Protein AF-A0A258BP98-F1 (afdb_monomer_lite)

Structure (mmCIF, N/CA/C/O backbone):
data_AF-A0A258BP98-F1
#
_entry.id   AF-A0A258BP98-F1
#
loop_
_atom_site.group_PDB
_atom_site.id
_atom_site.type_symbol
_atom_site.label_atom_id
_atom_site.label_alt_id
_atom_site.label_comp_id
_atom_site.label_asym_id
_atom_site.label_entity_id
_atom_site.label_seq_id
_atom_site.pdbx_PDB_ins_code
_atom_site.Cartn_x
_atom_site.Cartn_y
_atom_site.Cartn_z
_atom_site.occupancy
_atom_site.B_iso_or_equiv
_atom_site.auth_seq_id
_atom_site.auth_comp_id
_atom_site.auth_asym_id
_atom_site.auth_atom_id
_atom_site.pdbx_PDB_model_num
ATOM 1 N N . MET A 1 1 ? 0.731 -4.600 24.933 1.00 45.44 1 MET A N 1
ATOM 2 C CA . MET A 1 1 ? -0.392 -4.941 24.023 1.00 45.44 1 MET A CA 1
ATOM 3 C C . MET A 1 1 ? -1.046 -3.741 23.303 1.00 45.44 1 MET A C 1
ATOM 5 O O . MET A 1 1 ? -1.432 -3.924 22.164 1.00 45.44 1 MET A O 1
ATOM 9 N N . ARG A 1 2 ? -1.089 -2.500 23.834 1.00 56.34 2 ARG A N 1
ATOM 10 C CA . ARG A 1 2 ? -1.781 -1.338 23.194 1.00 56.34 2 ARG A CA 1
ATOM 11 C C . ARG A 1 2 ? -1.181 -0.761 21.889 1.00 56.34 2 ARG A C 1
ATOM 13 O O . ARG A 1 2 ? -1.833 0.020 21.206 1.00 56.34 2 ARG A O 1
ATOM 20 N N . LEU A 1 3 ? 0.067 -1.093 21.548 1.00 56.81 3 LEU A N 1
ATOM 21 C CA . LEU A 1 3 ? 0.760 -0.549 20.366 1.00 56.81 3 LEU A CA 1
ATOM 22 C C . LEU A 1 3 ? 0.477 -1.327 19.075 1.00 56.81 3 LEU A C 1
ATOM 24 O O . LEU A 1 3 ? 0.683 -0.779 17.996 1.00 56.81 3 LEU A O 1
ATOM 28 N N . HIS A 1 4 ? 0.013 -2.577 19.166 1.00 63.38 4 HIS A N 1
ATOM 29 C CA . HIS A 1 4 ? -0.198 -3.420 17.988 1.00 63.38 4 HIS A CA 1
ATOM 30 C C . HIS A 1 4 ? -1.330 -2.878 17.100 1.00 63.38 4 HIS A C 1
ATOM 32 O O . HIS A 1 4 ? -1.148 -2.764 15.891 1.00 63.38 4 HIS A O 1
ATOM 38 N N . ASP A 1 5 ? -2.415 -2.388 17.706 1.00 68.81 5 ASP A N 1
ATOM 39 C CA . ASP A 1 5 ? -3.561 -1.824 16.977 1.00 68.81 5 ASP A CA 1
ATOM 40 C C . ASP A 1 5 ? -3.217 -0.514 16.251 1.00 68.81 5 ASP A C 1
ATOM 42 O O . ASP A 1 5 ? -3.736 -0.221 15.175 1.00 68.81 5 ASP A O 1
ATOM 46 N N . ARG A 1 6 ? -2.270 0.269 16.790 1.00 74.88 6 ARG A N 1
ATOM 47 C CA . ARG A 1 6 ? -1.832 1.534 16.174 1.00 74.88 6 ARG A CA 1
ATOM 48 C C . ARG A 1 6 ? -0.921 1.321 14.966 1.00 74.88 6 ARG A C 1
ATOM 50 O O . ARG A 1 6 ? -0.869 2.181 14.088 1.00 74.88 6 ARG A O 1
ATOM 57 N N . ARG A 1 7 ? -0.233 0.174 14.882 1.00 81.50 7 ARG A N 1
ATOM 58 C CA . ARG A 1 7 ? 0.619 -0.163 13.727 1.00 81.50 7 ARG A CA 1
ATOM 59 C C . ARG A 1 7 ? -0.194 -0.251 12.440 1.00 81.50 7 ARG A C 1
ATOM 61 O O . ARG A 1 7 ? 0.310 0.147 11.397 1.00 81.50 7 ARG A O 1
ATOM 68 N N . ALA A 1 8 ? -1.449 -0.698 12.517 1.00 82.62 8 ALA A N 1
ATOM 69 C CA . ALA A 1 8 ? -2.337 -0.764 11.359 1.00 82.62 8 ALA A CA 1
ATOM 70 C C . ALA A 1 8 ? -2.635 0.628 10.769 1.00 82.62 8 ALA A C 1
ATOM 72 O O . ALA A 1 8 ? -2.634 0.789 9.550 1.00 82.62 8 ALA A O 1
ATOM 73 N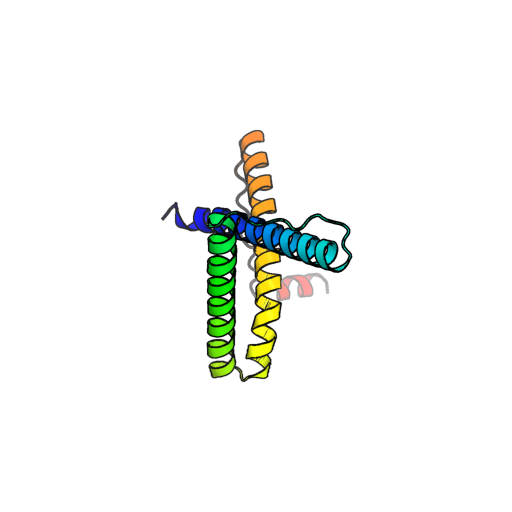 N . LEU A 1 9 ? -2.817 1.647 11.619 1.00 86.06 9 LEU A N 1
ATOM 74 C CA . LEU A 1 9 ? -3.036 3.030 11.176 1.00 86.06 9 LEU A CA 1
ATOM 75 C C . LEU A 1 9 ? -1.792 3.615 10.498 1.00 86.06 9 LEU A C 1
ATOM 77 O O . LEU A 1 9 ? -1.896 4.183 9.413 1.00 86.06 9 LEU A O 1
ATOM 81 N N . LEU A 1 10 ? -0.614 3.436 11.108 1.00 87.81 10 LEU A N 1
ATOM 82 C CA . LEU A 1 10 ? 0.654 3.895 10.530 1.00 87.81 10 LEU A CA 1
ATOM 83 C C . LEU A 1 10 ? 0.951 3.191 9.202 1.00 87.81 10 LEU A C 1
ATOM 85 O O . LEU A 1 10 ? 1.303 3.847 8.225 1.00 87.81 10 LEU A O 1
ATOM 89 N N . ALA A 1 11 ? 0.740 1.875 9.136 1.00 88.38 11 ALA A N 1
ATOM 90 C CA . ALA A 1 11 ? 0.895 1.113 7.903 1.00 88.3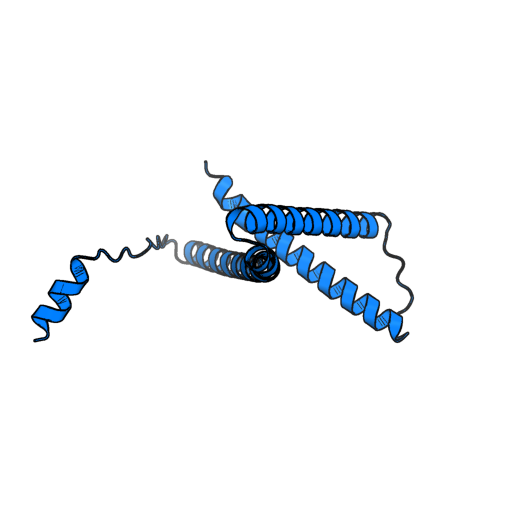8 11 ALA A CA 1
ATOM 91 C C . ALA A 1 11 ? -0.031 1.639 6.798 1.00 88.38 11 ALA A C 1
ATOM 93 O O . ALA A 1 11 ? 0.412 1.817 5.667 1.00 88.38 11 ALA A O 1
ATOM 94 N N . ALA A 1 12 ? -1.290 1.952 7.117 1.00 90.50 12 ALA A N 1
ATOM 95 C CA . ALA A 1 12 ? -2.228 2.510 6.149 1.00 90.50 12 ALA A CA 1
ATOM 96 C C . ALA A 1 12 ? -1.780 3.880 5.603 1.00 90.50 12 ALA A C 1
ATOM 98 O O . ALA A 1 12 ? -1.957 4.139 4.413 1.00 90.50 12 ALA A O 1
ATOM 99 N N . LEU A 1 13 ? -1.182 4.740 6.440 1.00 90.56 13 LEU A N 1
ATOM 100 C CA . LEU A 1 13 ? -0.637 6.037 6.011 1.00 90.56 13 LEU A CA 1
ATOM 101 C C . LEU A 1 13 ? 0.565 5.860 5.081 1.00 90.56 13 LEU A C 1
ATOM 103 O O . LEU A 1 13 ? 0.631 6.505 4.038 1.00 90.56 13 LEU A O 1
ATOM 107 N N . VAL A 1 14 ? 1.479 4.950 5.426 1.00 89.62 14 VAL A N 1
ATOM 108 C CA . VAL A 1 14 ? 2.641 4.621 4.587 1.00 89.62 14 VAL A CA 1
ATOM 109 C C . VAL A 1 14 ? 2.194 4.050 3.240 1.00 89.62 14 VAL A C 1
ATOM 111 O O . VAL A 1 14 ? 2.698 4.467 2.202 1.00 89.62 14 VAL A O 1
ATOM 114 N N . ILE A 1 15 ? 1.209 3.145 3.235 1.00 89.50 15 ILE A N 1
ATOM 115 C CA . ILE A 1 15 ? 0.639 2.580 2.004 1.00 89.50 15 ILE A CA 1
ATOM 116 C C . ILE A 1 15 ? 0.008 3.684 1.146 1.00 89.50 15 ILE A C 1
ATOM 118 O O . ILE A 1 15 ? 0.246 3.722 -0.059 1.00 89.50 15 ILE A O 1
ATOM 122 N N . LEU A 1 16 ? -0.765 4.596 1.747 1.00 91.56 16 LEU A N 1
ATOM 123 C CA . LEU A 1 16 ? -1.361 5.725 1.030 1.00 91.56 16 LEU A CA 1
ATOM 124 C C . LEU A 1 16 ? -0.284 6.620 0.399 1.00 91.56 16 LEU A C 1
ATOM 126 O O . LEU A 1 16 ? -0.366 6.914 -0.791 1.00 91.56 16 LEU A O 1
ATOM 130 N N . ALA A 1 17 ? 0.739 7.001 1.168 1.00 89.81 17 ALA A N 1
ATOM 131 C CA . ALA A 1 17 ? 1.851 7.810 0.674 1.00 89.81 17 ALA A CA 1
ATOM 132 C C . ALA A 1 17 ? 2.599 7.115 -0.475 1.00 89.81 17 ALA A C 1
ATOM 134 O O . ALA A 1 17 ? 2.890 7.750 -1.486 1.00 89.81 17 ALA A O 1
ATOM 135 N N . ALA A 1 18 ? 2.840 5.804 -0.364 1.00 86.75 18 ALA A N 1
ATOM 136 C CA . ALA A 1 18 ? 3.472 5.015 -1.417 1.00 86.75 18 ALA A CA 1
ATOM 137 C C . ALA A 1 18 ? 2.632 4.979 -2.706 1.00 86.75 18 ALA A C 1
ATOM 139 O O . ALA A 1 18 ? 3.188 5.121 -3.793 1.00 86.75 18 ALA A O 1
ATOM 140 N N . TYR A 1 19 ? 1.302 4.844 -2.611 1.00 89.38 19 TYR A N 1
ATOM 141 C CA . TYR A 1 19 ? 0.429 4.919 -3.790 1.00 89.38 19 TYR A CA 1
ATOM 142 C C . TYR A 1 19 ? 0.400 6.316 -4.409 1.00 89.38 19 TYR A C 1
ATOM 144 O O . TYR A 1 19 ? 0.460 6.422 -5.631 1.00 89.38 19 TYR A O 1
ATOM 152 N N . CYS A 1 20 ? 0.356 7.380 -3.605 1.00 90.69 20 CYS A N 1
ATOM 153 C CA . CYS A 1 20 ? 0.445 8.746 -4.123 1.00 90.69 20 CYS A CA 1
ATOM 154 C C . CYS A 1 20 ? 1.780 8.989 -4.839 1.00 90.69 20 CYS A C 1
ATOM 156 O O . CYS A 1 20 ? 1.787 9.545 -5.935 1.00 90.69 20 CYS A O 1
ATOM 158 N N . ALA A 1 21 ? 2.892 8.529 -4.258 1.00 86.00 21 ALA A N 1
ATOM 159 C CA . ALA A 1 21 ? 4.215 8.624 -4.870 1.00 86.00 21 ALA A CA 1
ATOM 160 C C . ALA A 1 21 ? 4.294 7.832 -6.183 1.00 86.00 21 ALA A C 1
ATOM 162 O O . ALA A 1 21 ? 4.806 8.348 -7.171 1.00 86.00 21 ALA A O 1
ATOM 163 N N . LEU A 1 22 ? 3.738 6.615 -6.220 1.00 84.44 22 LEU A N 1
ATOM 164 C CA . LEU A 1 22 ? 3.675 5.801 -7.435 1.00 84.44 22 LEU A CA 1
ATOM 165 C C . LEU A 1 22 ? 2.870 6.497 -8.540 1.00 84.44 22 LEU A C 1
ATOM 167 O O . LEU A 1 22 ? 3.334 6.579 -9.672 1.00 84.44 22 LEU A O 1
ATOM 171 N N . VAL A 1 23 ? 1.685 7.024 -8.215 1.00 89.62 23 VAL A N 1
ATOM 172 C CA . VAL A 1 23 ? 0.844 7.755 -9.176 1.00 89.62 23 VAL A CA 1
ATOM 173 C C . VAL A 1 23 ? 1.557 9.011 -9.674 1.00 89.62 23 VAL A C 1
ATOM 175 O O . VAL A 1 23 ? 1.608 9.234 -10.880 1.00 89.62 23 VAL A O 1
ATOM 178 N N . GLY A 1 24 ? 2.158 9.797 -8.777 1.00 89.12 24 GLY A N 1
ATOM 179 C CA . GLY A 1 24 ? 2.939 10.978 -9.148 1.00 89.12 24 GLY A CA 1
ATOM 180 C C . GLY A 1 24 ? 4.118 10.639 -10.062 1.00 89.12 24 GLY A C 1
ATOM 181 O O . GLY A 1 24 ? 4.304 11.293 -11.083 1.00 89.12 24 GLY A O 1
ATOM 182 N N . ALA A 1 25 ? 4.862 9.574 -9.752 1.00 84.25 25 ALA A N 1
ATOM 183 C CA . ALA A 1 25 ? 5.967 9.099 -10.581 1.00 84.25 25 ALA A CA 1
ATOM 184 C C . ALA A 1 25 ? 5.500 8.670 -11.981 1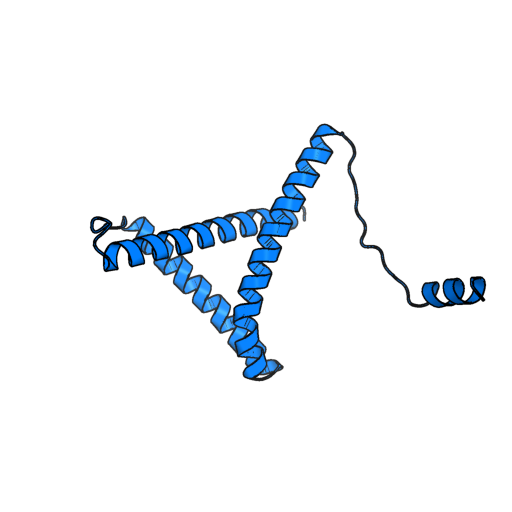.00 84.25 25 ALA A C 1
ATOM 186 O O . ALA A 1 25 ? 6.137 9.023 -12.969 1.00 84.25 25 ALA A O 1
ATOM 187 N N . VAL A 1 26 ? 4.368 7.964 -12.085 1.00 86.69 26 VAL A N 1
ATOM 188 C CA . VAL A 1 26 ? 3.780 7.577 -13.380 1.00 86.69 26 VAL A CA 1
ATOM 189 C C . VAL A 1 26 ? 3.323 8.803 -14.175 1.00 86.69 26 VAL A C 1
ATOM 191 O O . VAL A 1 26 ? 3.576 8.869 -15.374 1.00 86.69 26 VAL A O 1
ATOM 194 N N . ILE A 1 27 ? 2.698 9.792 -13.529 1.00 89.88 27 ILE A N 1
ATOM 195 C CA . ILE A 1 27 ? 2.287 11.043 -14.188 1.00 89.88 27 ILE A CA 1
ATOM 196 C C . ILE A 1 27 ? 3.506 11.794 -14.730 1.00 89.88 27 ILE A C 1
ATOM 198 O O . ILE A 1 27 ? 3.493 12.209 -15.886 1.00 89.88 27 ILE A O 1
ATOM 202 N N . LEU A 1 28 ? 4.564 11.939 -13.926 1.00 86.12 28 LEU A N 1
ATOM 203 C CA . LEU A 1 28 ? 5.806 12.595 -14.345 1.00 86.12 28 LEU A CA 1
ATOM 204 C C . LEU A 1 28 ? 6.491 11.841 -15.490 1.00 86.12 28 LEU A C 1
ATOM 206 O O . LEU A 1 28 ? 6.948 12.471 -16.440 1.00 86.12 28 LEU A O 1
ATOM 210 N N . LEU A 1 29 ? 6.508 10.506 -15.440 1.00 85.00 29 LEU A N 1
ATOM 211 C CA . LEU A 1 29 ? 7.034 9.666 -16.517 1.00 85.00 29 LEU A CA 1
ATOM 212 C C . LEU A 1 29 ? 6.276 9.908 -17.829 1.00 85.00 29 LEU A C 1
ATOM 214 O O . LEU A 1 29 ? 6.895 10.151 -18.860 1.00 85.00 29 LEU A O 1
ATOM 218 N N . ILE A 1 30 ? 4.941 9.878 -17.787 1.00 88.88 30 ILE A N 1
ATOM 219 C CA . ILE A 1 30 ? 4.091 10.123 -18.958 1.00 88.88 30 ILE A CA 1
ATOM 220 C C . ILE A 1 30 ? 4.306 11.549 -19.483 1.00 88.88 30 ILE A C 1
ATOM 222 O O . ILE A 1 30 ? 4.524 11.734 -20.677 1.00 88.88 30 ILE A O 1
ATOM 226 N N . ALA A 1 31 ? 4.304 12.555 -18.606 1.00 88.62 31 ALA A N 1
ATOM 227 C CA . ALA A 1 31 ? 4.539 13.945 -18.992 1.00 88.62 31 ALA A CA 1
ATOM 228 C C . ALA A 1 31 ? 5.923 14.151 -19.634 1.00 88.62 31 ALA A C 1
ATOM 230 O O . ALA A 1 31 ? 6.040 14.937 -20.574 1.00 88.62 31 ALA A O 1
ATOM 231 N N . GLY A 1 32 ? 6.943 13.422 -19.168 1.00 85.44 32 GLY A N 1
ATOM 232 C CA . GLY A 1 32 ? 8.280 13.406 -19.762 1.00 85.44 32 GLY A CA 1
ATOM 233 C C . GLY A 1 32 ? 8.311 12.762 -21.151 1.00 85.44 32 GLY A C 1
ATOM 234 O O . GLY A 1 32 ? 8.919 13.321 -22.059 1.00 85.44 32 GLY A O 1
ATOM 235 N N . ILE A 1 33 ? 7.596 11.647 -21.355 1.00 86.94 33 ILE A N 1
ATOM 236 C CA . ILE A 1 33 ? 7.462 11.000 -22.677 1.00 86.94 33 ILE A CA 1
ATOM 237 C C . ILE A 1 33 ? 6.842 11.962 -23.703 1.00 86.94 33 ILE A C 1
ATOM 239 O O . ILE A 1 33 ? 7.258 11.982 -24.858 1.00 86.94 33 ILE A O 1
ATOM 243 N N . PHE A 1 34 ? 5.875 12.780 -23.280 1.00 90.56 34 PHE A N 1
ATOM 244 C CA . PHE A 1 34 ? 5.221 13.773 -24.138 1.00 90.56 34 PHE A CA 1
ATOM 245 C C . PHE A 1 34 ? 5.945 15.131 -24.202 1.00 90.56 34 PHE A C 1
ATOM 247 O O . PHE A 1 34 ? 5.455 16.040 -24.867 1.00 90.56 34 PHE A O 1
ATOM 254 N N . GLY A 1 35 ? 7.082 15.299 -23.516 1.00 85.38 35 GLY A N 1
ATOM 255 C CA . GLY A 1 35 ? 7.836 16.560 -23.494 1.00 85.38 35 GLY A CA 1
ATOM 256 C C . GLY A 1 35 ? 7.103 17.737 -22.833 1.00 85.38 35 GLY A C 1
ATOM 257 O O . GLY A 1 35 ? 7.481 18.886 -23.037 1.00 85.38 35 GLY A O 1
ATOM 258 N N . ILE A 1 36 ? 6.048 17.467 -22.057 1.00 84.56 36 ILE A N 1
ATOM 259 C CA . ILE A 1 36 ? 5.217 18.483 -21.386 1.00 84.56 36 ILE A CA 1
ATOM 260 C C . ILE A 1 36 ? 5.914 19.008 -20.124 1.00 84.56 36 ILE A C 1
ATOM 262 O O . ILE A 1 36 ? 5.730 20.161 -19.739 1.00 84.56 36 ILE A O 1
ATOM 266 N N . ALA A 1 37 ? 6.705 18.159 -19.467 1.00 74.75 37 ALA A N 1
ATOM 267 C CA . ALA A 1 37 ? 7.422 18.494 -18.245 1.00 74.75 37 ALA A CA 1
ATOM 268 C C . ALA A 1 37 ? 8.939 18.537 -18.497 1.00 74.75 37 ALA A C 1
ATOM 270 O O . ALA A 1 37 ? 9.453 17.673 -19.214 1.00 74.75 37 ALA A O 1
ATOM 271 N N . PRO A 1 38 ? 9.672 19.498 -17.896 1.00 69.69 38 PRO A N 1
ATOM 272 C CA . PRO A 1 38 ? 11.129 19.491 -17.940 1.00 69.69 38 PRO A CA 1
ATOM 273 C C . PRO A 1 38 ? 11.670 18.203 -17.298 1.00 69.69 38 PRO A C 1
ATOM 275 O O . PRO A 1 38 ? 11.030 17.673 -16.382 1.00 69.69 38 PRO A O 1
ATOM 278 N N . PRO A 1 39 ? 12.834 17.696 -17.749 1.00 67.19 39 PRO A N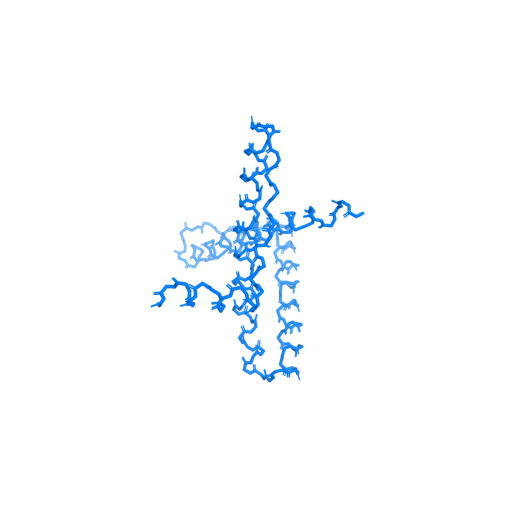 1
ATOM 279 C CA . PRO A 1 39 ? 13.471 16.543 -17.130 1.00 67.19 39 PRO A CA 1
ATOM 280 C C . PRO A 1 39 ? 13.694 16.856 -15.652 1.00 67.19 39 PRO A C 1
ATOM 282 O O . PRO A 1 39 ? 14.457 17.749 -15.286 1.00 67.19 39 PRO A O 1
ATOM 285 N N . HIS A 1 40 ? 12.944 16.165 -14.801 1.00 69.19 40 HIS A N 1
ATOM 286 C CA . HIS A 1 40 ? 13.054 16.337 -13.371 1.00 69.19 40 HIS A CA 1
ATOM 287 C C . HIS A 1 40 ? 14.103 15.349 -12.886 1.00 69.19 40 HIS A C 1
ATOM 289 O O . HIS A 1 40 ? 13.838 14.151 -12.883 1.00 69.19 40 HIS A O 1
ATOM 295 N N . ASP A 1 41 ? 15.274 15.839 -12.483 1.00 75.62 41 ASP A N 1
ATOM 296 C CA . ASP A 1 41 ? 16.259 15.007 -11.796 1.00 75.62 41 ASP A CA 1
ATOM 297 C C . ASP A 1 41 ? 15.788 14.787 -10.352 1.00 75.62 41 ASP A C 1
ATOM 299 O O . ASP A 1 41 ? 15.787 15.732 -9.551 1.00 75.62 41 ASP A O 1
ATOM 303 N N . PRO A 1 42 ? 15.321 13.580 -9.985 1.00 75.56 42 PRO A N 1
ATOM 304 C CA . PRO A 1 42 ? 14.936 13.315 -8.612 1.00 75.56 42 PRO A CA 1
ATOM 305 C C . PRO A 1 42 ? 16.179 13.362 -7.723 1.00 75.56 42 PRO A C 1
ATOM 307 O O . PRO A 1 42 ? 17.254 12.880 -8.083 1.00 75.56 42 PRO A O 1
ATOM 310 N N . SER A 1 43 ? 16.020 13.912 -6.517 1.00 85.75 43 SER A N 1
ATOM 311 C CA . SER A 1 43 ? 17.106 13.917 -5.541 1.00 85.75 43 SER A CA 1
ATOM 312 C C . SER A 1 43 ? 17.592 12.482 -5.268 1.00 85.75 43 SER A C 1
ATOM 314 O O . SER A 1 43 ? 16.784 11.544 -5.296 1.00 85.75 43 SER A O 1
ATOM 316 N N . PRO A 1 44 ? 18.882 12.276 -4.941 1.00 88.88 44 PRO A N 1
ATOM 317 C CA . PRO A 1 44 ? 19.420 10.940 -4.668 1.00 88.88 44 PRO A CA 1
ATOM 318 C C . PRO A 1 44 ? 18.629 10.179 -3.595 1.00 88.88 44 PRO A C 1
ATOM 320 O O . PRO A 1 44 ? 18.400 8.978 -3.715 1.00 88.88 44 PRO A O 1
ATOM 323 N N . LEU A 1 45 ? 18.141 10.894 -2.574 1.00 88.62 45 LEU A N 1
ATOM 324 C CA . LEU A 1 45 ? 17.289 10.335 -1.523 1.00 88.62 45 LEU A CA 1
ATOM 325 C C . LEU A 1 45 ? 15.924 9.885 -2.049 1.00 88.62 45 LEU A C 1
ATOM 327 O O . LEU A 1 45 ? 15.437 8.831 -1.642 1.00 88.62 45 LEU A O 1
ATOM 331 N N . MET A 1 46 ? 15.304 10.651 -2.951 1.00 83.75 46 MET A N 1
ATOM 332 C CA . MET A 1 46 ? 14.024 10.268 -3.548 1.00 83.75 46 MET A CA 1
ATOM 333 C C . MET A 1 46 ? 14.182 9.039 -4.447 1.00 83.75 46 MET A C 1
ATOM 335 O O . MET A 1 46 ? 13.383 8.108 -4.347 1.00 83.75 46 MET A O 1
ATOM 339 N N . HIS A 1 47 ? 15.244 8.987 -5.256 1.00 84.81 47 HIS A N 1
ATOM 340 C CA . HIS A 1 47 ? 15.571 7.811 -6.064 1.00 84.81 47 HIS A CA 1
ATOM 341 C C . HIS A 1 47 ? 15.827 6.569 -5.201 1.00 84.81 47 HIS A C 1
ATOM 343 O O . HIS A 1 47 ? 15.276 5.498 -5.471 1.00 84.81 47 HIS A O 1
ATOM 349 N N . LEU A 1 48 ? 16.601 6.707 -4.122 1.00 90.12 48 LEU A N 1
ATOM 350 C CA . LEU A 1 48 ? 16.833 5.620 -3.171 1.00 90.12 48 LEU A CA 1
ATOM 351 C C . LEU A 1 48 ? 15.522 5.166 -2.508 1.00 90.12 48 LEU A C 1
ATOM 353 O O . LEU A 1 48 ? 15.238 3.974 -2.435 1.00 90.12 48 LEU A O 1
ATOM 357 N N . GLY A 1 49 ? 14.686 6.108 -2.066 1.00 86.69 49 GLY A N 1
ATOM 358 C CA . GLY A 1 49 ? 13.400 5.808 -1.438 1.00 86.69 49 GLY A CA 1
ATOM 359 C C . GLY A 1 49 ? 12.448 5.052 -2.367 1.00 86.69 49 GLY A C 1
ATOM 360 O O . GLY A 1 49 ? 11.860 4.047 -1.961 1.00 86.69 49 GLY A O 1
ATOM 361 N N . LEU A 1 50 ? 12.330 5.490 -3.624 1.00 83.88 50 LEU A N 1
ATOM 362 C CA . LEU A 1 50 ? 11.514 4.834 -4.650 1.00 83.88 50 LEU A CA 1
ATOM 363 C C . LEU A 1 50 ? 12.037 3.434 -4.990 1.00 83.88 50 LEU A C 1
ATOM 365 O O . LEU A 1 50 ? 11.246 2.492 -5.046 1.00 83.88 50 LEU A O 1
ATOM 369 N N . THR A 1 51 ? 13.351 3.276 -5.170 1.00 87.62 51 THR A N 1
ATOM 370 C CA . THR A 1 51 ? 13.958 1.977 -5.511 1.00 87.62 51 THR A CA 1
ATOM 371 C C . THR A 1 51 ? 13.821 0.973 -4.370 1.00 87.62 51 THR A C 1
ATOM 373 O O . THR A 1 51 ? 13.344 -0.139 -4.600 1.00 87.62 51 THR A O 1
ATOM 376 N N . VAL A 1 52 ? 14.130 1.365 -3.130 1.00 90.88 52 VAL A N 1
ATOM 377 C CA . VAL A 1 52 ? 13.960 0.507 -1.946 1.00 90.88 52 VAL A CA 1
ATOM 378 C C . VAL A 1 52 ? 12.488 0.143 -1.739 1.00 90.88 52 VAL A C 1
ATOM 380 O O . VAL A 1 52 ? 12.167 -1.026 -1.522 1.00 90.88 52 VAL A O 1
ATOM 383 N N . THR A 1 53 ? 11.572 1.110 -1.857 1.00 87.25 53 THR A N 1
ATOM 384 C CA . THR A 1 53 ? 10.126 0.856 -1.713 1.00 87.25 53 THR A CA 1
ATOM 385 C C . THR A 1 53 ? 9.613 -0.088 -2.799 1.00 87.25 53 THR A C 1
ATOM 387 O O . THR A 1 53 ? 8.880 -1.034 -2.498 1.00 87.25 53 THR A O 1
ATOM 390 N N . GLY A 1 54 ? 10.022 0.126 -4.053 1.00 86.31 54 GLY A N 1
ATOM 391 C CA . GLY A 1 54 ? 9.677 -0.741 -5.179 1.00 86.31 54 GLY A CA 1
ATOM 392 C C . GLY A 1 54 ? 10.208 -2.162 -4.995 1.00 86.31 54 GLY A C 1
ATOM 393 O O . GLY A 1 54 ? 9.461 -3.126 -5.173 1.00 86.31 54 GLY A O 1
ATOM 394 N N . TRP A 1 55 ? 11.458 -2.299 -4.549 1.00 93.06 55 TRP A N 1
ATOM 395 C CA . TRP A 1 55 ? 12.073 -3.595 -4.270 1.00 93.06 55 TRP A CA 1
ATOM 396 C C . TRP A 1 55 ? 11.353 -4.346 -3.144 1.00 93.06 55 TRP A C 1
ATOM 398 O O . TRP A 1 55 ? 10.982 -5.506 -3.318 1.00 93.06 55 TRP A O 1
ATOM 408 N N . LEU A 1 56 ? 11.062 -3.679 -2.021 1.00 90.44 56 LEU A N 1
ATOM 409 C CA . LEU A 1 56 ? 10.316 -4.273 -0.904 1.00 90.44 56 LE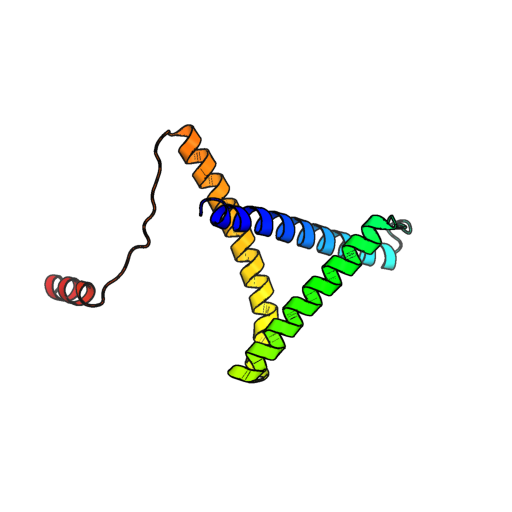U A CA 1
ATOM 410 C C . LEU A 1 56 ? 8.894 -4.692 -1.311 1.00 90.44 56 LEU A C 1
ATOM 412 O O . LEU A 1 56 ? 8.410 -5.747 -0.885 1.00 90.44 56 LEU A O 1
ATOM 416 N N . MET A 1 57 ? 8.223 -3.896 -2.150 1.00 87.44 57 MET A N 1
ATOM 417 C CA . MET A 1 57 ? 6.913 -4.248 -2.706 1.00 87.44 57 MET A CA 1
ATOM 418 C C . MET A 1 57 ? 7.010 -5.494 -3.598 1.00 87.44 57 MET A C 1
ATOM 420 O O . MET A 1 57 ? 6.207 -6.419 -3.444 1.00 87.44 57 MET A O 1
ATOM 424 N N . GLY A 1 58 ? 8.009 -5.548 -4.484 1.00 91.62 58 GLY A N 1
ATOM 425 C CA . GLY A 1 58 ? 8.279 -6.701 -5.344 1.00 91.62 58 GLY A CA 1
ATOM 426 C C . GLY A 1 58 ? 8.561 -7.969 -4.538 1.00 91.62 58 GLY A C 1
ATOM 427 O O . GLY A 1 58 ? 7.911 -8.991 -4.755 1.00 91.62 58 GLY A O 1
ATOM 428 N N . TRP A 1 59 ? 9.438 -7.880 -3.535 1.00 94.50 59 TRP A N 1
ATOM 429 C CA . TRP A 1 59 ? 9.743 -8.975 -2.610 1.00 94.50 59 TRP A CA 1
ATOM 430 C C . TRP A 1 59 ? 8.489 -9.513 -1.911 1.00 94.50 59 TRP A C 1
ATOM 432 O O . TRP A 1 59 ? 8.275 -10.727 -1.833 1.00 94.50 59 TRP A O 1
ATOM 442 N N . ARG A 1 60 ? 7.614 -8.618 -1.436 1.00 90.62 60 ARG A N 1
ATOM 443 C CA . ARG A 1 60 ? 6.355 -8.984 -0.774 1.00 90.62 60 ARG A CA 1
ATOM 444 C C . ARG A 1 60 ? 5.386 -9.688 -1.726 1.00 90.62 60 ARG A C 1
ATOM 446 O O . ARG A 1 60 ? 4.774 -10.685 -1.330 1.00 90.62 60 ARG A O 1
ATOM 453 N N . LEU A 1 61 ? 5.228 -9.178 -2.948 1.00 92.44 61 LEU A N 1
ATOM 454 C CA . LEU A 1 61 ? 4.369 -9.788 -3.967 1.00 92.44 61 LEU A CA 1
ATOM 455 C C . LEU A 1 61 ? 4.891 -11.166 -4.375 1.00 92.44 61 LEU A C 1
ATOM 457 O O . LEU A 1 61 ? 4.111 -12.116 -4.408 1.00 92.44 61 LEU A O 1
ATOM 461 N N . LEU A 1 62 ? 6.200 -11.287 -4.600 1.00 94.56 62 LEU A N 1
ATOM 462 C CA . LEU A 1 62 ? 6.849 -12.542 -4.966 1.00 94.56 62 LEU A CA 1
ATOM 463 C C . LEU A 1 62 ? 6.721 -13.583 -3.854 1.00 94.56 62 LEU A C 1
ATOM 465 O O . LEU A 1 62 ? 6.284 -14.700 -4.112 1.00 94.56 62 LEU A O 1
ATOM 469 N N . SER A 1 63 ? 7.016 -13.201 -2.609 1.00 94.19 63 SER A N 1
ATOM 470 C CA . SER A 1 63 ? 6.864 -14.083 -1.449 1.00 94.19 63 SER A CA 1
ATOM 471 C C . SER A 1 63 ? 5.431 -14.606 -1.359 1.00 94.19 63 SER A C 1
ATOM 473 O O . SER A 1 63 ? 5.202 -15.811 -1.280 1.00 94.19 63 SER A O 1
ATOM 475 N N . ARG A 1 64 ? 4.439 -13.711 -1.437 1.00 92.06 64 ARG A N 1
ATOM 476 C CA . ARG A 1 64 ? 3.025 -14.096 -1.391 1.00 92.06 64 ARG A CA 1
ATOM 477 C C . ARG A 1 64 ? 2.641 -15.013 -2.551 1.00 92.06 64 ARG A C 1
ATOM 479 O O . ARG A 1 64 ? 1.965 -16.013 -2.311 1.00 92.06 64 ARG A O 1
ATOM 486 N N . ALA A 1 65 ? 3.052 -14.690 -3.774 1.00 92.50 65 ALA A N 1
ATOM 487 C CA . ALA A 1 65 ? 2.743 -15.490 -4.951 1.00 92.50 65 ALA A CA 1
ATOM 488 C C . ALA A 1 65 ? 3.401 -16.875 -4.881 1.00 92.50 65 ALA A C 1
ATOM 490 O O . ALA A 1 65 ? 2.735 -17.858 -5.192 1.00 92.50 65 ALA A O 1
ATOM 491 N N . CYS A 1 66 ? 4.647 -16.970 -4.411 1.00 94.44 66 CYS A N 1
ATOM 492 C CA . CYS A 1 66 ? 5.380 -18.225 -4.241 1.00 94.44 66 CYS A CA 1
ATOM 493 C C . CYS A 1 66 ? 4.672 -19.149 -3.241 1.00 94.44 66 CYS A C 1
ATOM 495 O O . CYS A 1 66 ? 4.255 -20.249 -3.599 1.00 94.44 66 CYS A O 1
ATOM 497 N N . TRP A 1 67 ? 4.409 -18.659 -2.026 1.00 94.62 67 TRP A N 1
ATOM 498 C CA . TRP A 1 67 ? 3.735 -19.450 -0.993 1.00 94.62 67 TRP A CA 1
ATOM 499 C C . TRP A 1 67 ? 2.292 -19.805 -1.368 1.00 94.62 67 TRP A C 1
ATOM 501 O O . TRP A 1 67 ? 1.853 -20.931 -1.152 1.00 94.62 67 TRP A O 1
ATOM 511 N N . THR A 1 68 ? 1.551 -18.879 -1.987 1.00 93.31 68 THR A N 1
ATOM 512 C CA . THR A 1 68 ? 0.181 -19.167 -2.445 1.00 93.31 68 THR A CA 1
ATOM 513 C C . THR A 1 68 ? 0.184 -20.189 -3.582 1.00 93.31 68 THR A C 1
ATOM 515 O O . THR A 1 68 ? -0.673 -21.069 -3.600 1.00 93.31 68 THR A O 1
ATOM 518 N N . SER A 1 69 ? 1.152 -20.115 -4.502 1.00 94.12 69 SER A N 1
ATOM 519 C CA . SER A 1 69 ? 1.299 -21.097 -5.584 1.00 94.12 69 SER A CA 1
ATOM 520 C C . SER A 1 69 ? 1.654 -22.478 -5.055 1.00 94.12 69 SER A C 1
ATOM 522 O O . SER A 1 69 ? 1.130 -23.464 -5.561 1.00 94.12 69 SER A O 1
ATOM 524 N N . HIS A 1 70 ? 2.506 -22.545 -4.031 1.00 94.00 70 HIS A N 1
ATOM 525 C CA . HIS A 1 70 ? 2.912 -23.801 -3.412 1.00 94.00 70 HIS A CA 1
ATOM 526 C C . HIS A 1 70 ? 1.732 -24.533 -2.755 1.00 94.00 70 HIS A C 1
ATOM 528 O O . HIS A 1 70 ? 1.663 -25.755 -2.803 1.00 94.00 70 HIS A O 1
ATOM 534 N N . VAL A 1 71 ? 0.790 -23.798 -2.154 1.00 95.25 71 VAL A N 1
ATOM 535 C CA . VAL A 1 71 ? -0.355 -24.396 -1.443 1.00 95.25 71 VAL A CA 1
ATOM 536 C C . VAL A 1 71 ? -1.574 -24.604 -2.350 1.00 95.25 71 VAL A C 1
ATOM 538 O O . VAL A 1 71 ? -2.249 -25.622 -2.245 1.00 95.25 71 VAL A O 1
ATOM 541 N N . TYR A 1 72 ? -1.873 -23.651 -3.237 1.00 91.94 72 TYR A N 1
ATOM 542 C CA . TYR A 1 72 ? -3.138 -23.602 -3.987 1.00 91.94 72 TYR A CA 1
ATOM 543 C C . TYR A 1 72 ? -2.964 -23.660 -5.516 1.00 91.94 72 TYR A C 1
ATOM 545 O O . TYR A 1 72 ? -3.937 -23.520 -6.261 1.00 91.94 72 TYR A O 1
ATOM 553 N N . GLY A 1 73 ? -1.733 -23.836 -5.999 1.00 93.38 73 GLY A N 1
ATOM 554 C CA . GLY A 1 73 ? -1.393 -23.865 -7.419 1.00 93.38 73 GLY A CA 1
ATOM 555 C C . GLY A 1 73 ? -1.146 -22.483 -8.038 1.00 93.38 73 GLY A C 1
ATOM 556 O O . GLY A 1 73 ? -1.573 -21.439 -7.535 1.00 93.38 73 GLY A O 1
ATOM 557 N N . TRP A 1 74 ? -0.464 -22.476 -9.186 1.00 92.19 74 TRP A N 1
ATOM 558 C CA . TRP A 1 74 ? 0.031 -21.261 -9.852 1.00 92.19 74 TRP A CA 1
ATOM 559 C C . TRP A 1 74 ? -1.067 -20.236 -10.195 1.00 92.19 74 TRP A C 1
ATOM 561 O O . TRP A 1 74 ? -0.840 -19.031 -10.094 1.00 92.19 74 TRP A O 1
ATOM 571 N N . ARG A 1 75 ? -2.287 -20.692 -10.531 1.00 93.50 75 ARG A N 1
ATOM 572 C CA . ARG A 1 75 ? -3.441 -19.814 -10.825 1.00 93.50 75 ARG A CA 1
ATOM 573 C C . ARG A 1 75 ? -3.810 -18.957 -9.614 1.00 93.50 75 ARG A C 1
ATOM 575 O O . ARG A 1 75 ? -4.051 -17.760 -9.748 1.00 93.50 75 ARG A O 1
ATOM 582 N N . GLN A 1 76 ? -3.822 -19.557 -8.425 1.00 91.50 76 GLN A N 1
ATOM 583 C CA . GLN A 1 76 ? -4.114 -18.845 -7.179 1.00 91.50 76 GLN A CA 1
ATOM 584 C C . GLN A 1 76 ? -2.947 -17.958 -6.744 1.00 91.50 76 GLN A C 1
ATOM 586 O O . GLN A 1 76 ? -3.169 -16.877 -6.191 1.00 91.50 76 GLN A O 1
ATOM 591 N N . GLY A 1 77 ? -1.717 -18.367 -7.064 1.00 90.31 77 GLY A N 1
ATOM 592 C CA . GLY A 1 77 ? -0.531 -17.521 -6.978 1.00 90.31 77 GLY A CA 1
ATOM 593 C C . GLY A 1 77 ? -0.668 -16.224 -7.764 1.00 90.31 77 GLY A C 1
ATOM 594 O O . GLY A 1 77 ? -0.507 -15.146 -7.191 1.00 90.31 77 GLY A O 1
ATOM 595 N N . LEU A 1 78 ? -1.051 -16.309 -9.040 1.00 91.12 78 LEU A N 1
ATOM 596 C CA . LEU A 1 78 ? -1.247 -15.132 -9.887 1.00 91.12 78 LEU A CA 1
ATOM 597 C C . LEU A 1 78 ? -2.382 -14.238 -9.362 1.00 91.12 78 LEU A C 1
ATOM 599 O O . LEU A 1 78 ? -2.209 -13.027 -9.249 1.00 91.12 78 LEU A O 1
ATOM 603 N N . LEU A 1 79 ? -3.505 -14.832 -8.940 1.00 93.00 79 LEU A N 1
ATOM 604 C CA . LEU A 1 79 ? -4.633 -14.105 -8.336 1.00 93.00 79 LEU A CA 1
ATOM 605 C C . LEU A 1 79 ? -4.295 -13.451 -6.982 1.00 93.00 79 LEU A C 1
ATOM 607 O O . LEU A 1 79 ? -5.009 -12.550 -6.534 1.00 93.00 79 LEU A O 1
ATOM 611 N N . SER A 1 80 ? -3.208 -13.854 -6.318 1.00 91.44 80 SER A N 1
ATOM 612 C CA . SER A 1 80 ? -2.772 -13.248 -5.053 1.00 91.44 80 SER A CA 1
ATOM 613 C C . SER A 1 80 ? -2.196 -11.831 -5.224 1.00 91.44 80 SER A C 1
ATOM 615 O O . SER A 1 80 ? -2.255 -11.026 -4.285 1.00 91.44 80 SER A O 1
ATOM 617 N N . ILE A 1 81 ? -1.695 -11.502 -6.421 1.00 89.75 81 ILE A N 1
ATOM 618 C CA . ILE A 1 81 ? -1.143 -10.185 -6.765 1.00 89.75 81 ILE A CA 1
ATOM 619 C C . ILE A 1 81 ? -2.251 -9.117 -6.781 1.00 89.75 81 ILE A C 1
ATOM 621 O O . ILE A 1 81 ? -2.197 -8.219 -5.932 1.00 89.75 81 ILE A O 1
ATOM 625 N N . PRO A 1 82 ? -3.308 -9.211 -7.622 1.00 90.94 82 PRO A N 1
ATOM 626 C CA . PRO A 1 82 ? -4.392 -8.226 -7.620 1.00 90.94 82 PRO A CA 1
ATOM 627 C C . PRO A 1 82 ? -5.131 -8.193 -6.275 1.00 90.94 82 PRO A C 1
ATOM 629 O O . PRO A 1 82 ? -5.518 -7.124 -5.803 1.00 90.94 82 PRO A O 1
ATOM 632 N N . ARG A 1 83 ? -5.238 -9.334 -5.577 1.00 90.62 83 ARG A N 1
ATOM 633 C CA . ARG A 1 83 ? -5.812 -9.395 -4.221 1.00 90.62 83 ARG A CA 1
ATOM 634 C C . ARG A 1 83 ? -5.049 -8.523 -3.217 1.00 90.62 83 ARG A C 1
ATOM 636 O O . ARG A 1 83 ? -5.650 -7.992 -2.286 1.00 90.62 83 ARG A O 1
ATOM 643 N N . THR A 1 84 ? -3.740 -8.350 -3.394 1.00 90.75 84 THR A N 1
ATOM 644 C CA . THR A 1 84 ? -2.926 -7.499 -2.511 1.00 90.75 84 THR A CA 1
ATOM 645 C C . THR A 1 84 ? -3.238 -6.017 -2.707 1.00 90.75 84 THR A C 1
ATOM 647 O O . THR A 1 84 ? -3.321 -5.288 -1.720 1.00 90.75 84 THR A O 1
ATOM 650 N N . PHE A 1 85 ? -3.504 -5.586 -3.942 1.00 89.75 85 PHE A N 1
ATOM 651 C CA . PHE A 1 85 ? -3.969 -4.226 -4.222 1.00 89.75 85 PHE A CA 1
ATOM 652 C C . PHE A 1 85 ? -5.317 -3.947 -3.539 1.00 89.75 85 PHE A C 1
ATOM 654 O O . PHE A 1 85 ? -5.447 -2.972 -2.800 1.00 89.75 85 PHE A O 1
ATOM 661 N N . VAL A 1 86 ? -6.289 -4.854 -3.693 1.00 93.06 86 VAL A N 1
ATOM 662 C CA . VAL A 1 86 ? -7.607 -4.732 -3.042 1.00 93.06 86 VAL A CA 1
ATOM 663 C C . VAL A 1 86 ? -7.472 -4.671 -1.516 1.00 93.06 86 VAL A C 1
ATOM 665 O O . VAL A 1 86 ? -8.084 -3.820 -0.873 1.00 93.06 86 VAL A O 1
ATOM 668 N N . ALA A 1 87 ? -6.619 -5.512 -0.923 1.00 91.50 87 ALA A N 1
ATOM 669 C CA . ALA A 1 87 ? -6.366 -5.492 0.518 1.00 91.50 87 ALA A CA 1
ATOM 670 C C . ALA A 1 87 ? -5.777 -4.153 1.004 1.00 91.50 87 ALA A C 1
ATOM 672 O O . ALA A 1 87 ? -6.143 -3.663 2.076 1.00 91.50 87 ALA A O 1
ATOM 673 N N . ASN A 1 88 ? -4.897 -3.531 0.216 1.00 91.94 88 ASN A N 1
ATOM 674 C CA . ASN A 1 88 ? -4.351 -2.213 0.532 1.00 91.94 88 ASN A CA 1
ATOM 675 C C . ASN A 1 88 ? -5.430 -1.118 0.476 1.00 91.94 88 ASN A C 1
ATOM 677 O O . ASN A 1 88 ? -5.497 -0.284 1.379 1.00 91.94 88 ASN A O 1
ATOM 681 N N . VAL A 1 89 ? -6.318 -1.151 -0.525 1.00 91.81 89 VAL A N 1
ATOM 682 C CA . VAL A 1 89 ? -7.462 -0.223 -0.621 1.00 91.81 89 VAL A CA 1
ATOM 683 C C . VAL A 1 89 ? -8.378 -0.361 0.596 1.00 91.81 89 VAL A C 1
ATOM 685 O O . VAL A 1 89 ? -8.735 0.643 1.217 1.00 91.81 89 VAL A O 1
ATOM 688 N N . ILE A 1 90 ? -8.700 -1.596 0.995 1.00 92.94 90 ILE A N 1
ATOM 689 C CA . ILE A 1 90 ? -9.492 -1.869 2.204 1.00 92.94 90 ILE A CA 1
ATOM 690 C C . ILE A 1 90 ? -8.791 -1.307 3.446 1.00 92.94 90 ILE A C 1
ATOM 692 O O . ILE A 1 90 ? -9.441 -0.697 4.290 1.00 92.94 90 ILE A O 1
ATOM 696 N N . THR A 1 91 ? -7.467 -1.448 3.543 1.00 92.25 91 THR A N 1
ATOM 697 C CA . THR A 1 91 ? -6.671 -0.938 4.672 1.00 92.25 91 THR A CA 1
ATOM 698 C C . THR A 1 91 ? -6.751 0.589 4.777 1.00 92.25 91 THR A C 1
ATOM 700 O O . THR A 1 91 ? -6.987 1.128 5.861 1.00 92.25 91 THR A O 1
ATOM 703 N N . ILE A 1 92 ? -6.640 1.303 3.652 1.00 92.00 92 ILE A N 1
ATOM 704 C CA . ILE A 1 92 ? -6.798 2.766 3.604 1.00 92.00 92 ILE A CA 1
ATOM 705 C C . ILE A 1 92 ? -8.234 3.169 3.980 1.00 92.00 92 ILE A C 1
ATOM 707 O O . ILE A 1 92 ? -8.441 4.096 4.770 1.00 92.00 92 ILE A O 1
ATOM 711 N N . ALA A 1 93 ? -9.242 2.468 3.454 1.00 93.38 93 ALA A N 1
ATOM 712 C CA . ALA A 1 93 ? -10.645 2.734 3.767 1.00 93.38 93 ALA A CA 1
ATOM 713 C C . ALA A 1 93 ? -10.963 2.495 5.255 1.00 93.38 93 ALA A C 1
ATOM 715 O O . ALA A 1 93 ? -11.659 3.307 5.876 1.00 93.38 93 ALA A O 1
ATOM 716 N N . ALA A 1 94 ? -10.409 1.429 5.834 1.00 91.00 94 ALA A N 1
ATOM 717 C CA . ALA A 1 94 ? -10.528 1.098 7.248 1.00 91.00 94 ALA A CA 1
ATOM 718 C C . ALA A 1 94 ? -9.871 2.167 8.130 1.00 91.00 94 ALA A C 1
ATOM 720 O O . ALA A 1 94 ? -10.498 2.631 9.080 1.00 91.00 94 ALA A O 1
ATOM 721 N N . MET A 1 95 ? -8.669 2.637 7.778 1.00 92.00 95 MET A N 1
ATOM 722 C CA . MET A 1 95 ? -8.003 3.738 8.484 1.00 92.00 95 MET A CA 1
ATOM 723 C C . MET A 1 95 ? -8.842 5.022 8.451 1.00 92.00 95 MET A C 1
ATOM 725 O O . MET A 1 95 ? -9.086 5.622 9.498 1.00 92.00 95 MET A O 1
ATOM 729 N N . ARG A 1 96 ? -9.390 5.396 7.287 1.00 91.44 96 ARG A N 1
ATOM 730 C CA . ARG A 1 96 ? -10.317 6.537 7.180 1.00 91.44 96 ARG A CA 1
ATOM 731 C C . ARG A 1 96 ? -11.540 6.381 8.086 1.00 91.44 96 ARG A C 1
ATOM 733 O O . ARG A 1 96 ? -11.967 7.357 8.699 1.00 91.44 96 ARG A O 1
ATOM 740 N N . ARG A 1 97 ? -12.132 5.182 8.151 1.00 90.94 97 ARG A N 1
ATOM 741 C CA . ARG A 1 97 ? -13.275 4.894 9.035 1.00 90.94 97 ARG A CA 1
ATOM 742 C C . ARG A 1 97 ? -12.874 5.023 10.504 1.00 90.94 97 ARG A C 1
ATOM 744 O O . ARG A 1 97 ? -13.579 5.693 11.250 1.00 90.94 97 ARG A O 1
ATOM 751 N N . ALA A 1 98 ? -11.740 4.447 10.891 1.00 88.56 98 ALA A N 1
ATOM 752 C CA . ALA A 1 98 ? -11.229 4.496 12.257 1.00 88.56 98 ALA A CA 1
ATOM 753 C C . ALA A 1 98 ? -10.968 5.935 12.727 1.00 88.56 98 ALA A C 1
ATOM 755 O O . ALA A 1 98 ? -11.370 6.293 13.829 1.00 88.56 98 ALA A O 1
ATOM 756 N N . ILE A 1 99 ? -10.376 6.785 11.877 1.00 89.38 99 ILE A N 1
ATOM 757 C CA . ILE A 1 99 ? -10.148 8.205 12.193 1.00 89.38 99 ILE A CA 1
ATOM 758 C C . ILE A 1 99 ? -11.473 8.945 12.415 1.00 89.38 99 ILE A C 1
ATOM 760 O O . ILE A 1 99 ? -11.583 9.718 13.366 1.00 89.38 99 ILE A O 1
ATOM 764 N N . ARG A 1 100 ? -12.488 8.707 11.567 1.00 90.06 100 ARG A N 1
ATOM 765 C CA . ARG A 1 100 ? -13.815 9.321 11.745 1.00 90.06 100 ARG A CA 1
ATOM 766 C C . ARG A 1 100 ? -14.457 8.894 13.061 1.00 90.06 100 ARG A C 1
ATOM 768 O O . ARG A 1 100 ? -14.816 9.761 13.845 1.00 90.06 100 ARG A O 1
ATOM 775 N N . LEU A 1 101 ? -14.505 7.589 13.330 1.00 88.44 101 LEU A N 1
ATOM 776 C CA . LEU A 1 101 ? -15.052 7.056 14.581 1.00 88.44 101 LEU A CA 1
ATOM 777 C C . LEU A 1 101 ? -14.333 7.638 15.800 1.00 88.44 101 LEU A C 1
ATOM 779 O O . LEU A 1 101 ? -14.985 8.089 16.733 1.00 88.44 101 LEU A O 1
ATOM 783 N N . TYR A 1 102 ? -13.001 7.699 15.774 1.00 87.44 102 TYR A N 1
ATOM 784 C CA . TYR A 1 102 ? -12.221 8.270 16.869 1.00 87.44 102 TYR A CA 1
ATOM 785 C C . TYR A 1 102 ? -12.529 9.758 17.095 1.00 87.44 102 TYR A C 1
ATOM 787 O O . TYR A 1 102 ? -12.726 10.188 18.230 1.00 87.44 102 TYR A O 1
ATOM 795 N N . ARG A 1 103 ? -12.621 10.547 16.017 1.00 90.62 103 ARG A N 1
ATOM 796 C CA . ARG A 1 103 ? -12.994 11.967 16.091 1.00 90.62 103 ARG A CA 1
ATOM 797 C C . ARG A 1 103 ? -14.396 12.151 16.673 1.00 90.62 103 ARG A C 1
ATOM 799 O O . ARG A 1 103 ? -14.606 13.053 17.480 1.00 90.62 103 ARG A O 1
ATOM 806 N N . ASP A 1 104 ? -15.343 11.324 16.253 1.00 89.31 104 ASP A N 1
ATOM 807 C CA . ASP A 1 104 ? -16.737 11.437 16.672 1.00 89.31 104 ASP A CA 1
ATOM 808 C C . ASP A 1 104 ? -16.910 10.984 18.140 1.00 89.31 104 ASP A C 1
ATOM 810 O O . ASP A 1 104 ? -17.632 11.632 18.899 1.00 89.31 104 ASP A O 1
ATOM 814 N N . GLN A 1 105 ? -16.161 9.970 18.593 1.00 89.75 105 GLN A N 1
ATOM 815 C CA . GLN A 1 105 ? -16.078 9.576 20.011 1.00 89.75 105 GLN A CA 1
ATOM 816 C C . GLN A 1 105 ? -15.469 10.681 20.884 1.00 89.75 105 GLN A C 1
ATOM 818 O O . GLN A 1 105 ? -15.966 10.950 21.974 1.00 89.75 105 GLN A O 1
ATOM 823 N N . LEU A 1 106 ? -14.434 11.375 20.396 1.00 89.81 106 LEU A N 1
ATOM 824 C CA . LEU A 1 106 ? -13.818 12.484 21.130 1.00 89.81 106 LEU A CA 1
ATOM 825 C C . LEU A 1 106 ? -14.778 13.674 21.302 1.00 89.81 106 LEU A C 1
ATOM 827 O O . LEU A 1 106 ? -14.735 14.350 22.324 1.00 89.81 106 LEU A O 1
ATOM 831 N N . ARG A 1 107 ? -15.646 13.924 20.313 1.00 91.75 107 ARG A N 1
ATOM 832 C CA . ARG A 1 107 ? -16.649 15.003 20.357 1.00 91.75 107 ARG A CA 1
ATOM 833 C C . ARG A 1 107 ? -17.864 14.663 21.216 1.00 91.75 107 ARG A C 1
ATOM 835 O O . ARG A 1 107 ? -18.382 15.539 21.893 1.00 91.75 107 ARG A O 1
ATOM 842 N N . SER A 1 108 ? -18.337 13.422 21.144 1.00 89.06 108 SER A N 1
ATOM 843 C CA . SER A 1 108 ? -19.540 12.968 21.856 1.00 89.06 108 SER A CA 1
ATOM 844 C C . SER A 1 108 ? -19.263 12.507 23.290 1.00 89.06 108 SER A C 1
ATOM 846 O O . SER A 1 108 ? -20.195 12.358 24.075 1.00 89.06 108 SER A O 1
ATOM 848 N N . GLY A 1 109 ? -18.000 12.226 23.633 1.00 85.69 109 GLY A N 1
ATOM 849 C CA . GLY A 1 109 ? -17.614 11.632 24.917 1.00 85.69 109 GLY A CA 1
ATOM 850 C C . GLY A 1 109 ? -18.102 10.190 25.104 1.00 85.69 109 GLY A C 1
ATOM 851 O O . GLY A 1 109 ? -17.843 9.582 26.140 1.00 85.69 109 GLY A O 1
ATOM 852 N N . THR A 1 110 ? -18.797 9.623 24.114 1.00 82.44 110 THR A N 1
ATOM 853 C CA . THR A 1 110 ? -19.382 8.284 24.171 1.00 82.44 110 THR A CA 1
ATOM 854 C C . THR A 1 110 ? -18.525 7.319 23.362 1.00 82.44 110 THR A C 1
ATOM 856 O O . THR A 1 110 ? -18.307 7.499 22.165 1.00 82.44 110 THR A O 1
ATOM 859 N N . ILE A 1 111 ? -18.022 6.271 24.015 1.00 82.19 111 ILE A N 1
ATOM 860 C CA . ILE A 1 111 ? -17.216 5.237 23.360 1.00 82.19 111 ILE A CA 1
ATOM 861 C C . ILE A 1 111 ? -18.168 4.205 22.749 1.00 82.19 111 ILE A C 1
ATOM 863 O O . ILE A 1 111 ? -18.758 3.392 23.458 1.00 82.19 111 ILE A O 1
ATOM 867 N N . LEU A 1 112 ? -18.312 4.228 21.422 1.00 75.56 112 LEU A N 1
ATOM 868 C CA . LEU A 1 112 ? -19.102 3.237 20.693 1.00 75.56 112 LEU A CA 1
ATOM 869 C C . LEU A 1 112 ? -18.266 1.965 20.479 1.00 75.56 112 LEU A C 1
ATOM 871 O O . LEU A 1 112 ? -17.372 1.931 19.630 1.00 75.56 112 LEU A O 1
ATOM 875 N N . TRP A 1 113 ? -18.547 0.918 21.255 1.00 78.00 113 TRP A N 1
ATOM 876 C CA . TRP A 1 113 ? -17.955 -0.406 21.066 1.00 78.00 113 TRP A CA 1
ATOM 877 C C . TRP A 1 113 ? -18.826 -1.246 20.121 1.00 78.00 113 TRP A C 1
ATOM 879 O O . TRP A 1 113 ? -19.769 -1.912 20.547 1.00 78.00 113 TRP A O 1
ATOM 889 N N . GLU A 1 114 ? -18.517 -1.219 18.822 1.00 73.12 114 GLU A N 1
ATOM 890 C CA . GLU A 1 114 ? -19.159 -2.105 17.844 1.00 73.12 114 GLU A CA 1
ATOM 891 C C . GLU A 1 114 ? -18.603 -3.527 17.975 1.00 73.12 114 GLU A C 1
ATOM 893 O O . GLU A 1 114 ? -17.525 -3.853 17.471 1.00 73.12 114 GLU A O 1
ATOM 898 N N . LYS A 1 115 ? -19.348 -4.402 18.651 1.00 73.62 115 LYS A N 1
ATOM 899 C CA . LYS A 1 115 ? -19.045 -5.833 18.676 1.00 73.62 115 LYS A CA 1
ATOM 900 C C . LYS A 1 115 ? -19.507 -6.462 17.359 1.00 73.62 115 LYS A C 1
ATOM 902 O O . LYS A 1 115 ? -20.611 -6.185 16.897 1.00 73.62 115 LYS A O 1
ATOM 907 N N . THR A 1 116 ? -18.688 -7.322 16.752 1.00 77.56 116 THR A N 1
ATOM 908 C CA . THR A 1 116 ? -19.098 -8.105 15.578 1.00 77.56 116 THR A CA 1
ATOM 909 C C . THR A 1 116 ? -20.362 -8.890 15.919 1.00 77.56 116 THR A C 1
ATOM 911 O O . THR A 1 116 ? -20.344 -9.717 16.830 1.00 77.56 116 THR A O 1
ATOM 914 N N . HIS A 1 117 ? -21.461 -8.650 15.202 1.00 76.44 117 HIS A N 1
ATOM 915 C CA . HIS A 1 117 ? -22.682 -9.435 15.373 1.00 76.44 117 HIS A CA 1
ATOM 916 C C . HIS A 1 117 ? -22.409 -10.878 14.946 1.00 76.44 117 HIS A C 1
ATOM 918 O O . HIS A 1 117 ? -22.135 -11.152 13.779 1.00 76.44 117 HIS A O 1
ATOM 924 N N . HIS A 1 118 ? -22.431 -11.799 15.907 1.00 78.06 118 HIS A N 1
ATOM 925 C CA . HIS A 1 118 ? -22.278 -13.223 15.635 1.00 78.06 118 HIS A CA 1
ATOM 926 C C . HIS A 1 118 ? -23.657 -13.780 15.295 1.00 78.06 118 HIS A C 1
ATOM 928 O O . HIS A 1 118 ? -24.563 -13.730 16.124 1.00 78.06 118 HIS A O 1
ATOM 934 N N . ARG A 1 119 ? -23.825 -14.295 14.076 1.00 76.06 119 ARG A N 1
ATOM 935 C CA . ARG A 1 119 ? -24.977 -15.136 13.743 1.00 76.06 119 ARG A CA 1
ATOM 936 C C . ARG A 1 119 ? -24.632 -16.570 14.112 1.00 76.06 119 ARG A C 1
ATOM 938 O O . ARG A 1 119 ? -23.726 -17.153 13.520 1.00 76.06 119 ARG A O 1
ATOM 945 N N . PHE A 1 120 ? -25.341 -17.114 15.095 1.00 75.69 120 PHE A N 1
ATOM 946 C CA . PHE A 1 120 ? -25.246 -18.523 15.455 1.00 75.69 120 PHE A CA 1
ATOM 947 C C . PHE A 1 120 ? -26.293 -19.326 14.668 1.00 75.69 120 PHE A C 1
ATOM 949 O O . PHE A 1 120 ? -27.429 -18.863 14.561 1.00 75.69 120 PHE A O 1
ATOM 956 N N . PRO A 1 121 ? -25.954 -20.523 14.151 1.00 71.94 121 PRO A N 1
ATOM 957 C CA . PRO A 1 121 ? -26.849 -21.311 13.294 1.00 71.94 121 PRO A CA 1
ATOM 958 C C . PRO A 1 121 ? -28.206 -21.690 13.918 1.00 71.94 121 PRO A C 1
ATOM 960 O O . PRO A 1 121 ? -29.128 -22.031 13.190 1.00 71.94 121 PRO A O 1
ATOM 963 N N . ALA A 1 122 ? -28.349 -21.627 15.247 1.00 63.66 122 ALA A N 1
ATOM 964 C CA . ALA A 1 122 ? -29.592 -21.971 15.941 1.00 63.66 122 ALA A CA 1
ATOM 965 C C . ALA A 1 122 ? -30.669 -20.866 15.887 1.00 63.66 122 ALA A C 1
ATOM 967 O O . ALA A 1 122 ? -31.853 -21.171 15.927 1.00 63.66 122 ALA A O 1
ATOM 968 N N . GLN A 1 123 ? -30.287 -19.591 15.741 1.00 58.56 123 GLN A N 1
ATOM 969 C CA . GLN A 1 123 ? -31.231 -18.460 15.819 1.00 58.56 123 GLN A CA 1
ATOM 970 C C . GLN A 1 123 ? -31.988 -18.186 14.509 1.00 58.56 123 GLN A C 1
ATOM 972 O O . GLN A 1 123 ? -32.923 -17.392 14.499 1.00 58.56 123 GLN A O 1
ATOM 977 N N . SER A 1 124 ? -31.599 -18.812 13.394 1.00 56.97 124 SER A N 1
ATOM 978 C CA . SER A 1 124 ? -32.321 -18.686 12.120 1.00 56.97 124 SER A CA 1
ATOM 979 C C . SER A 1 124 ? -33.525 -19.624 12.006 1.00 56.97 124 SER A C 1
ATOM 981 O O . SER A 1 124 ? -34.400 -19.347 11.204 1.00 56.97 124 SER A O 1
ATOM 983 N N . HIS A 1 125 ? -33.601 -20.703 12.794 1.00 53.41 125 HIS A N 1
ATOM 984 C CA . HIS A 1 125 ? -34.712 -21.663 12.692 1.00 53.41 125 HIS A CA 1
ATOM 985 C C . HIS A 1 125 ? -35.985 -21.204 13.429 1.00 53.41 125 HIS A C 1
ATOM 987 O O . HIS A 1 125 ? -37.086 -21.490 12.975 1.00 53.41 125 HIS A O 1
ATOM 993 N N . GLU A 1 126 ? -35.862 -20.461 14.533 1.00 53.84 126 GLU A N 1
ATOM 994 C CA . GLU A 1 126 ? -37.028 -19.965 15.288 1.00 53.84 126 GLU A CA 1
ATOM 995 C C . GLU A 1 126 ? -37.723 -18.771 14.616 1.00 53.84 126 GLU A C 1
ATOM 997 O O . GLU A 1 126 ? -38.931 -18.616 14.754 1.00 53.84 126 GLU A O 1
ATOM 1002 N N . ALA A 1 127 ? -36.999 -17.948 13.849 1.00 53.31 127 ALA A N 1
ATOM 1003 C CA . ALA A 1 127 ? -37.592 -16.802 13.152 1.00 53.31 127 ALA A CA 1
ATOM 1004 C C . ALA A 1 127 ? -38.475 -17.221 11.962 1.00 53.31 127 ALA A C 1
ATOM 1006 O O . ALA A 1 127 ? -39.508 -16.598 11.726 1.00 53.31 127 ALA A O 1
ATOM 1007 N N . ASP A 1 128 ? -38.106 -18.296 11.260 1.00 54.03 128 ASP A N 1
ATOM 1008 C CA . ASP A 1 128 ? -38.888 -18.834 10.140 1.00 54.03 128 ASP A CA 1
ATOM 1009 C C . ASP A 1 128 ? -40.110 -19.642 10.627 1.00 54.03 128 ASP A C 1
ATOM 1011 O O . ASP A 1 128 ? -41.123 -19.700 9.937 1.00 54.03 128 ASP A O 1
ATOM 1015 N N . ALA A 1 129 ? -40.057 -20.214 11.838 1.00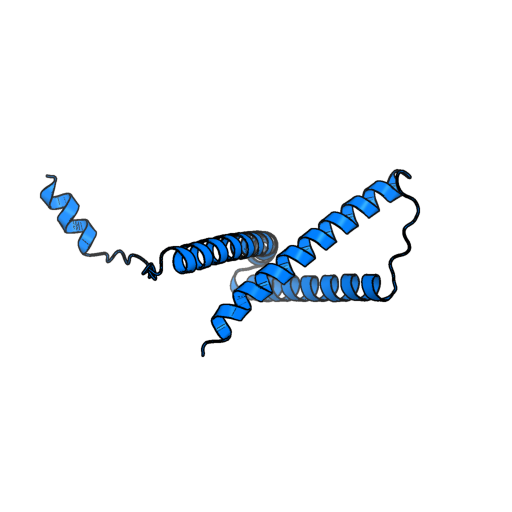 54.88 129 ALA A N 1
ATOM 1016 C CA . ALA A 1 129 ? -41.158 -20.979 12.436 1.00 54.88 129 ALA A CA 1
ATOM 1017 C C . ALA A 1 129 ? -42.263 -20.108 13.067 1.00 54.88 129 ALA A C 1
ATOM 1019 O O . ALA A 1 129 ? -43.388 -20.569 13.210 1.00 54.88 129 ALA A O 1
ATOM 1020 N N . VAL A 1 130 ? -41.959 -18.863 13.451 1.00 54.16 130 VAL A N 1
ATOM 1021 C CA . VAL A 1 130 ? -42.943 -17.911 14.015 1.00 54.16 130 VAL A CA 1
ATOM 1022 C C . VAL A 1 130 ? -43.661 -17.108 12.915 1.00 54.16 130 VAL A C 1
ATOM 1024 O O . VAL A 1 130 ? -44.677 -16.467 13.175 1.00 54.16 130 VAL A O 1
ATOM 1027 N N . ALA A 1 131 ? -43.154 -17.145 11.680 1.00 51.81 131 ALA A N 1
ATOM 1028 C CA . ALA A 1 131 ? -43.743 -16.479 10.517 1.00 51.81 131 ALA A CA 1
ATOM 1029 C C . ALA A 1 131 ? -44.643 -17.393 9.651 1.00 51.81 131 ALA A C 1
ATOM 1031 O O . ALA A 1 131 ? -45.149 -16.926 8.628 1.00 51.81 131 ALA A O 1
ATOM 1032 N N . ALA A 1 132 ? -44.831 -18.660 10.043 1.00 43.41 132 ALA A N 1
ATOM 1033 C CA . ALA A 1 132 ? -45.695 -19.654 9.393 1.00 43.41 132 ALA A CA 1
ATOM 1034 C C . ALA A 1 132 ? -46.929 -19.956 10.254 1.00 43.41 132 ALA A C 1
ATOM 1036 O O . ALA A 1 132 ? -48.012 -20.156 9.660 1.00 43.41 132 ALA A O 1
#

Foldseek 3Di:
DVCVVVVLLVVLVVLVVLVVLVVVVVVVVVCVVVVNDDPDDDDPVSVVVNVVVVVVLVVVLCVQLVVLCVVPNNVSSVVVNVVVVVVSVVSNVVSVVVVVLVVVCVVVVDNDDDDPDDDDPVVVVVVVVVVD

Sequence (132 aa):
MRLHDRRALLAALVILAAYCALVGAVILLIAGIFGIAPPHDPSPLMHLGLTVTGWLMGWRLLSRACWTSHVYGWRQGLLSIPRTFVANVITIAAMRRAIRLYRDQLRSGTILWEKTHHRFPAQSHEADAVAA

Secondary structure (DSSP, 8-state):
-TTHHHHHHHHHHHHHHHHHHHHHHHHHHHHHHTT-S------HHHHHHHHHHHHHHHHHHHHHHHHHHHHH-HHHHHHHHHHHHHHHHHHHHHHHHHHHHHHHHHHH------------TTHHHHHHHS--

pLDDT: mean 83.49, std 12.11, range [43.41, 95.25]

Radius of gyration: 22.38 Å; chains: 1; bounding box: 65×44×49 Å